Protein AF-A0A7J7JQV3-F1 (afdb_monomer)

Secondary structure (DSSP, 8-state):
-----HHHHHHHHT--HHHHHHHTS----EETTTEE-SSSSHHHHHHHHHHHHHHT-TTSHHHHHHHH-SHHHHHHHHHHHT-GGGHHHHHHHHHHHSS--

InterPro domains:
  IPR010401 Glycogen debranching enzyme [PTHR10569] (1-90)
  IPR032788 Glycogen debranching enzyme, central domain [PF14702] (1-80)

Structure (mmCIF, N/CA/C/O backbone):
data_AF-A0A7J7JQV3-F1
#
_entry.id   AF-A0A7J7JQV3-F1
#
loop_
_atom_site.group_PDB
_atom_site.id
_atom_site.type_symbol
_atom_site.label_atom_id
_atom_site.label_alt_id
_atom_site.label_comp_id
_atom_site.label_asym_id
_atom_site.label_entity_id
_atom_site.label_seq_id
_atom_site.pdbx_PDB_ins_code
_atom_site.Cartn_x
_atom_site.Cartn_y
_atom_site.Cartn_z
_atom_site.occupancy
_atom_site.B_iso_or_equiv
_atom_site.auth_seq_id
_atom_site.auth_comp_id
_atom_site.auth_asym_id
_atom_site.auth_atom_id
_atom_site.pdbx_PDB_model_num
ATOM 1 N N . MET A 1 1 ? -0.347 -7.724 18.563 1.00 55.06 1 MET A N 1
ATOM 2 C CA . MET A 1 1 ? -1.228 -7.665 17.375 1.00 55.06 1 MET A CA 1
ATOM 3 C C . MET A 1 1 ? -2.445 -8.593 17.535 1.00 55.06 1 MET A C 1
ATOM 5 O O . MET A 1 1 ? -2.678 -9.440 16.691 1.00 55.06 1 MET A O 1
ATOM 9 N N . SER A 1 2 ? -3.234 -8.462 18.609 1.00 60.69 2 SER A N 1
ATOM 10 C CA . SER A 1 2 ? -4.364 -9.373 18.908 1.00 60.69 2 SER A CA 1
ATOM 11 C C . SER A 1 2 ? -5.744 -8.695 18.856 1.00 60.69 2 SER A C 1
ATOM 13 O O . SER A 1 2 ? -6.701 -9.215 19.416 1.00 60.69 2 SER A O 1
ATOM 15 N N . LYS A 1 3 ? -5.854 -7.517 18.219 1.00 83.06 3 LYS A N 1
ATOM 16 C CA . LYS A 1 3 ? -7.071 -6.678 18.225 1.00 83.06 3 LYS A CA 1
ATOM 17 C C . LYS A 1 3 ? -7.597 -6.279 16.838 1.00 83.06 3 LYS A C 1
ATOM 19 O O . LYS A 1 3 ? -8.471 -5.428 16.765 1.00 83.06 3 LYS A O 1
ATOM 24 N N . LEU A 1 4 ? -7.065 -6.846 15.754 1.00 92.12 4 LEU A N 1
ATOM 25 C CA . LEU A 1 4 ? -7.567 -6.538 14.412 1.00 92.12 4 LEU A CA 1
ATOM 26 C C . LEU A 1 4 ? -8.873 -7.291 14.161 1.00 92.12 4 LEU A C 1
ATOM 28 O O . LEU A 1 4 ? -8.956 -8.498 14.395 1.00 92.12 4 LEU A O 1
ATOM 32 N N . THR A 1 5 ? -9.879 -6.574 13.680 1.00 94.06 5 THR A N 1
ATOM 33 C CA . THR A 1 5 ? -11.152 -7.145 13.238 1.00 94.06 5 THR A CA 1
ATOM 34 C C . THR A 1 5 ? -11.087 -7.565 11.767 1.00 94.06 5 THR A C 1
ATOM 36 O O . THR A 1 5 ? -10.176 -7.190 11.029 1.00 94.06 5 THR A O 1
ATOM 39 N N . LEU A 1 6 ? -12.085 -8.316 11.293 1.00 93.75 6 LEU A N 1
ATOM 40 C CA . LEU A 1 6 ? -12.214 -8.611 9.859 1.00 93.75 6 LEU A CA 1
ATOM 41 C C . LEU A 1 6 ? -12.408 -7.336 9.021 1.00 93.75 6 LEU A C 1
ATOM 43 O O . LEU A 1 6 ? -11.934 -7.269 7.890 1.00 93.75 6 LEU A O 1
ATOM 47 N N . SER A 1 7 ? -13.055 -6.314 9.592 1.00 93.50 7 SER A N 1
ATOM 48 C CA . SER A 1 7 ? -13.199 -5.007 8.946 1.00 93.50 7 SER A CA 1
ATOM 49 C C . SER A 1 7 ? -11.847 -4.308 8.801 1.00 93.50 7 SER A C 1
ATOM 51 O O . SER A 1 7 ? -11.542 -3.773 7.741 1.00 93.50 7 SER A O 1
ATOM 53 N N . ASP A 1 8 ? -11.001 -4.374 9.831 1.00 94.56 8 ASP A N 1
ATOM 54 C CA . ASP A 1 8 ? -9.639 -3.834 9.778 1.00 94.56 8 ASP A CA 1
ATOM 55 C C . ASP A 1 8 ? -8.801 -4.536 8.701 1.00 94.56 8 ASP A C 1
ATOM 57 O O . ASP A 1 8 ? -8.067 -3.888 7.956 1.00 94.56 8 ASP A O 1
ATOM 61 N N . LEU A 1 9 ? -8.941 -5.859 8.567 1.00 94.31 9 LEU A N 1
ATOM 62 C CA . LEU A 1 9 ? -8.250 -6.624 7.525 1.00 94.31 9 LEU A CA 1
ATOM 63 C C . LEU A 1 9 ? -8.683 -6.222 6.113 1.00 94.31 9 LEU A C 1
ATOM 65 O O . LEU A 1 9 ? -7.843 -6.199 5.213 1.00 94.31 9 LEU A O 1
ATOM 69 N N . ASN A 1 10 ? -9.958 -5.879 5.912 1.00 94.56 10 ASN A N 1
ATOM 70 C CA . ASN A 1 10 ? -10.423 -5.364 4.626 1.00 94.56 10 ASN A CA 1
ATOM 71 C C . ASN A 1 10 ? -9.698 -4.058 4.261 1.00 94.56 10 ASN A C 1
ATOM 73 O O . ASN A 1 10 ? -9.144 -3.958 3.165 1.00 94.56 10 ASN A O 1
ATOM 77 N N . VAL A 1 11 ? -9.598 -3.117 5.205 1.00 94.44 11 VAL A N 1
ATOM 78 C CA . VAL A 1 11 ? -8.877 -1.850 5.002 1.00 94.44 11 VAL A CA 1
ATOM 79 C C . VAL A 1 11 ? -7.394 -2.095 4.715 1.00 94.44 11 VAL A C 1
ATOM 81 O O . VAL A 1 11 ? -6.819 -1.488 3.809 1.00 94.44 11 VAL A O 1
ATOM 84 N N . ILE A 1 12 ? -6.757 -3.000 5.458 1.00 95.12 12 ILE A N 1
ATOM 85 C CA . ILE A 1 12 ? -5.331 -3.310 5.287 1.00 95.12 12 ILE A CA 1
ATOM 86 C C . ILE A 1 12 ? -5.054 -3.907 3.899 1.00 95.12 12 ILE A C 1
ATOM 88 O O . ILE A 1 12 ? -4.053 -3.560 3.266 1.00 95.12 12 ILE A O 1
ATOM 92 N N . LEU A 1 13 ? -5.920 -4.802 3.420 1.00 95.56 13 LEU A N 1
ATOM 93 C CA . LEU A 1 13 ? -5.640 -5.613 2.236 1.00 95.56 13 LEU A CA 1
ATOM 94 C C . LEU A 1 13 ? -6.281 -5.081 0.949 1.00 95.56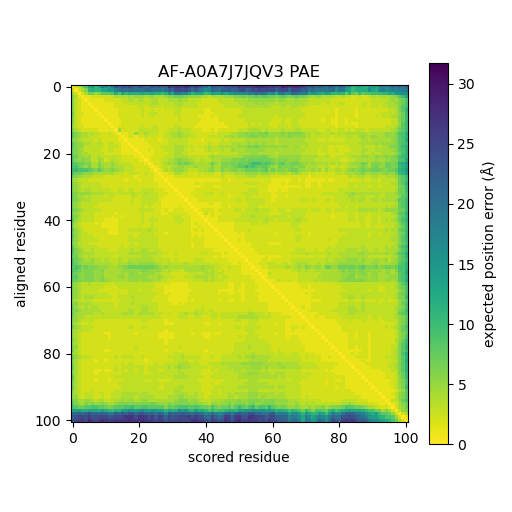 13 LEU A C 1
ATOM 96 O O . LEU A 1 13 ? -5.584 -5.038 -0.062 1.00 95.56 13 LEU A O 1
ATOM 100 N N . TYR A 1 14 ? -7.554 -4.678 0.958 1.00 94.12 14 TYR A N 1
ATOM 101 C CA . TYR A 1 14 ? -8.378 -4.644 -0.261 1.00 94.12 14 TYR A CA 1
ATOM 102 C C . TYR A 1 14 ? -9.077 -3.329 -0.588 1.00 94.12 14 TYR A C 1
ATOM 104 O O . TYR A 1 14 ? -9.477 -3.187 -1.728 1.00 94.12 14 TYR A O 1
ATOM 112 N N . HIS A 1 15 ? -9.286 -2.412 0.349 1.00 92.75 15 HIS A N 1
ATOM 113 C CA . HIS A 1 15 ? -10.179 -1.255 0.159 1.00 92.75 15 HIS A CA 1
ATOM 114 C C . HIS A 1 15 ? -10.117 -0.597 -1.241 1.00 92.75 15 HIS A C 1
ATOM 116 O O . HIS A 1 15 ? -9.026 -0.407 -1.799 1.00 92.75 15 HIS A O 1
ATOM 122 N N . CYS A 1 16 ? -11.271 -0.281 -1.840 1.00 91.94 16 CYS A N 1
ATOM 123 C CA . CYS A 1 16 ? -11.289 0.258 -3.203 1.00 91.94 16 CYS A CA 1
ATOM 124 C C . CYS A 1 16 ? -11.024 1.774 -3.232 1.00 91.94 16 CYS A C 1
ATOM 126 O O . CYS A 1 16 ? -11.141 2.463 -2.219 1.00 91.94 16 CYS A O 1
ATOM 128 N N . ASP A 1 17 ? -10.672 2.305 -4.410 1.00 93.62 17 ASP A N 1
ATOM 129 C CA . ASP A 1 17 ? -10.347 3.728 -4.609 1.00 93.62 17 ASP A CA 1
ATOM 130 C C . ASP A 1 17 ? -11.431 4.673 -4.069 1.00 93.62 17 ASP A C 1
ATOM 132 O O . ASP A 1 17 ? -11.128 5.623 -3.352 1.00 93.62 17 ASP A O 1
ATOM 136 N N . ALA A 1 18 ? -12.696 4.394 -4.394 1.00 93.06 18 ALA A N 1
ATOM 137 C CA . ALA A 1 18 ? -13.816 5.256 -4.038 1.00 93.06 18 ALA A CA 1
ATOM 138 C C . ALA A 1 18 ? -14.052 5.309 -2.522 1.00 93.06 18 ALA A C 1
ATOM 140 O O . ALA A 1 18 ? -14.279 6.387 -1.978 1.00 93.06 18 ALA A O 1
ATOM 141 N N . GLU A 1 19 ? -13.970 4.164 -1.840 1.00 89.12 19 GLU A N 1
ATOM 142 C CA . GLU A 1 19 ? -14.125 4.087 -0.384 1.00 89.12 19 GLU A CA 1
ATOM 143 C C . GLU A 1 19 ? -12.973 4.800 0.332 1.00 89.12 19 GLU A C 1
ATOM 145 O O . GLU A 1 19 ? -13.194 5.588 1.254 1.00 89.12 19 GLU A O 1
ATOM 150 N N . GLU A 1 20 ? -11.742 4.577 -0.135 1.00 91.88 20 GLU A N 1
ATOM 151 C CA . GLU A 1 20 ? -10.550 5.174 0.461 1.00 91.88 20 GLU A CA 1
ATOM 152 C C . GLU A 1 20 ? -10.568 6.705 0.342 1.00 91.88 20 GLU A C 1
ATOM 154 O O . GLU A 1 20 ? -10.316 7.399 1.331 1.00 91.88 20 GLU A O 1
ATOM 159 N N . ARG A 1 21 ? -10.979 7.245 -0.817 1.00 93.38 21 ARG A N 1
ATOM 160 C CA . ARG A 1 21 ? -11.082 8.699 -1.032 1.00 93.38 21 ARG A CA 1
ATOM 161 C C . ARG A 1 21 ? -12.038 9.376 -0.064 1.00 93.38 21 ARG A C 1
ATOM 163 O O . ARG A 1 21 ? -11.784 10.511 0.329 1.00 93.38 21 ARG A O 1
ATOM 170 N N . VAL A 1 22 ? -13.129 8.708 0.304 1.00 92.00 22 VAL A N 1
ATOM 171 C CA . VAL A 1 22 ? -14.120 9.265 1.234 1.00 92.00 22 VAL A CA 1
ATOM 172 C C . VAL A 1 22 ? -13.558 9.356 2.653 1.00 92.00 22 VAL A C 1
ATOM 174 O O . VAL A 1 22 ? -13.859 10.313 3.361 1.00 92.00 22 VAL A O 1
ATOM 177 N N . ILE A 1 23 ? -12.745 8.384 3.073 1.00 88.50 23 ILE A N 1
ATOM 178 C CA . ILE A 1 23 ? -12.288 8.273 4.466 1.00 88.50 23 ILE A CA 1
ATOM 179 C C . ILE A 1 23 ? -10.966 9.001 4.695 1.00 88.50 23 ILE A C 1
ATOM 181 O O . ILE A 1 23 ? -10.843 9.773 5.644 1.00 88.50 23 ILE A O 1
ATOM 185 N N . SER A 1 24 ? -9.968 8.743 3.853 1.00 86.31 24 SER A N 1
ATOM 186 C CA . SER A 1 24 ? -8.609 9.250 4.050 1.00 86.31 24 SER A CA 1
ATOM 187 C C . SER A 1 24 ? -8.254 10.391 3.094 1.00 86.31 24 SER A C 1
ATOM 189 O O . SER A 1 24 ? -7.228 11.043 3.273 1.00 86.31 24 SER A O 1
ATOM 191 N N . GLY A 1 25 ? -9.087 10.654 2.079 1.00 89.12 25 GLY A N 1
ATOM 192 C CA . GLY A 1 25 ? -8.787 11.601 0.999 1.00 89.12 25 GLY A CA 1
ATOM 193 C C . GLY A 1 25 ? -7.787 11.056 -0.026 1.00 89.12 25 GLY A C 1
ATOM 194 O O . GLY A 1 25 ? -7.599 11.656 -1.087 1.00 89.12 25 GLY A O 1
ATOM 195 N N . PHE A 1 26 ? -7.177 9.902 0.250 1.00 85.44 26 PHE A N 1
ATOM 196 C CA . PHE A 1 26 ? -6.262 9.226 -0.656 1.00 85.44 26 PHE A CA 1
ATOM 197 C C . PHE A 1 26 ? -7.035 8.299 -1.599 1.00 85.44 26 PHE A C 1
ATOM 199 O O . PHE A 1 26 ? -7.992 7.642 -1.211 1.00 85.44 26 PHE A O 1
ATOM 206 N N . GLY A 1 27 ? -6.622 8.245 -2.864 1.00 92.62 27 GLY A N 1
ATOM 207 C CA . GLY A 1 27 ? -7.078 7.220 -3.806 1.00 92.62 27 GLY A CA 1
ATOM 208 C C . GLY A 1 27 ? -6.127 6.031 -3.841 1.00 92.62 27 GLY A C 1
ATOM 209 O O . GLY A 1 27 ? -5.253 5.885 -2.988 1.00 92.62 27 GLY A O 1
ATOM 210 N N . SER A 1 28 ? -6.250 5.203 -4.867 1.00 95.12 28 SER A N 1
ATOM 211 C CA . SER A 1 28 ? -5.296 4.143 -5.184 1.00 95.12 28 SER A CA 1
ATOM 212 C C . SER A 1 28 ? -3.950 4.742 -5.571 1.00 95.12 28 SER A C 1
ATOM 214 O O . SER A 1 28 ? -3.883 5.735 -6.299 1.00 95.12 28 SER A O 1
ATOM 216 N N . TYR A 1 29 ? -2.868 4.120 -5.109 1.00 96.81 29 TYR A N 1
ATOM 217 C CA . TYR A 1 29 ? -1.524 4.539 -5.485 1.00 96.81 29 TYR A CA 1
ATOM 218 C C . TYR A 1 29 ? -1.311 4.385 -6.992 1.00 96.81 29 TYR A C 1
ATOM 220 O O . TYR A 1 29 ? -1.541 3.306 -7.544 1.00 96.81 29 TYR A O 1
ATOM 228 N N . ASN A 1 30 ? -0.855 5.452 -7.647 1.00 97.00 30 ASN A N 1
ATOM 229 C CA . ASN A 1 30 ? -0.504 5.436 -9.060 1.00 97.00 30 ASN A CA 1
ATOM 230 C C . ASN A 1 30 ? 0.998 5.201 -9.212 1.00 97.00 30 ASN A C 1
ATOM 232 O O . ASN A 1 30 ? 1.801 6.054 -8.839 1.00 97.00 30 ASN A O 1
ATOM 236 N N . VAL A 1 31 ? 1.365 4.036 -9.741 1.00 97.62 31 VAL A N 1
ATOM 237 C CA . VAL A 1 31 ? 2.758 3.699 -10.023 1.00 97.62 31 VAL A CA 1
ATOM 238 C C . VAL A 1 31 ? 3.159 4.396 -11.330 1.00 97.62 31 VAL A C 1
ATOM 240 O O . VAL A 1 31 ? 2.521 4.129 -12.356 1.00 97.62 31 VAL A O 1
ATOM 243 N N . PRO A 1 32 ? 4.198 5.253 -11.334 1.00 97.06 32 PRO A N 1
ATOM 244 C CA . PRO A 1 32 ? 4.701 5.878 -12.556 1.00 97.06 32 PRO A CA 1
ATOM 245 C C . PRO A 1 32 ? 4.967 4.834 -13.645 1.00 97.06 32 PRO A C 1
ATOM 247 O O . PRO A 1 32 ? 5.4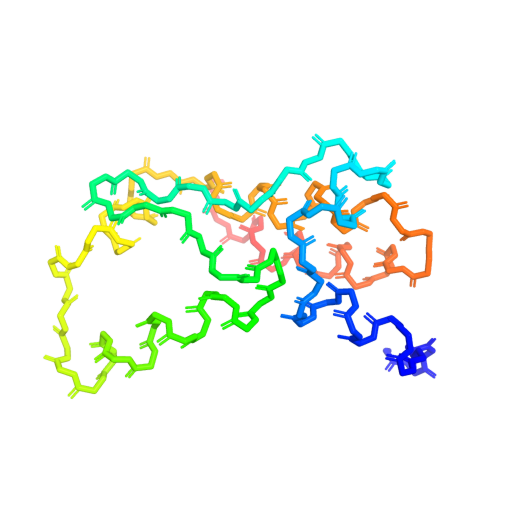42 3.740 -13.346 1.00 97.06 32 PRO A O 1
ATOM 250 N N . ASP A 1 33 ? 4.597 5.148 -14.887 1.00 96.75 33 ASP A N 1
ATOM 251 C CA . ASP A 1 33 ? 4.761 4.279 -16.065 1.00 96.75 33 ASP A CA 1
ATOM 252 C C . ASP A 1 33 ? 4.069 2.900 -15.988 1.00 96.75 33 ASP A C 1
ATOM 254 O O . ASP A 1 33 ? 4.345 2.010 -16.793 1.00 96.75 33 ASP A O 1
ATOM 258 N N . TYR A 1 34 ? 3.137 2.710 -15.046 1.00 96.56 34 TYR A N 1
ATOM 259 C CA . TYR A 1 34 ? 2.334 1.488 -14.923 1.00 96.56 34 TYR A CA 1
ATOM 260 C C . TYR A 1 34 ? 0.842 1.775 -14.719 1.00 96.56 34 TYR A C 1
ATOM 262 O O . TYR A 1 34 ? 0.007 1.159 -15.381 1.00 96.56 34 TYR A O 1
ATOM 270 N N . GLY A 1 35 ? 0.497 2.722 -13.844 1.00 96.56 35 GLY A N 1
ATOM 271 C CA . GLY A 1 35 ? -0.883 3.101 -13.547 1.00 96.56 35 GLY A CA 1
ATOM 272 C C . GLY A 1 35 ? -1.326 2.799 -12.108 1.00 96.56 35 GLY A C 1
ATOM 273 O O . GLY A 1 35 ? -0.520 2.379 -11.267 1.00 96.56 35 GLY A O 1
ATOM 274 N N . PRO A 1 36 ? -2.618 3.026 -11.799 1.00 96.38 36 PRO A N 1
ATOM 275 C CA . PRO A 1 36 ? -3.169 2.815 -10.467 1.00 96.38 36 PRO A CA 1
ATOM 276 C C . PRO A 1 36 ? -3.209 1.334 -10.083 1.00 96.38 36 PRO A C 1
ATOM 278 O O . PRO A 1 36 ? -3.507 0.459 -10.900 1.00 96.38 36 PRO A O 1
ATOM 281 N N . LEU A 1 37 ? -2.954 1.054 -8.806 1.00 96.19 37 LEU A N 1
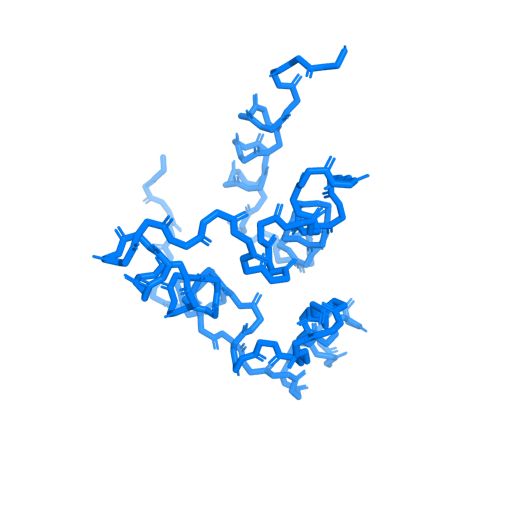ATOM 282 C CA . LEU A 1 37 ? -3.217 -0.262 -8.230 1.00 96.19 37 LEU A CA 1
ATOM 283 C C . LEU A 1 37 ? -4.729 -0.524 -8.157 1.00 96.19 37 LEU A C 1
ATOM 285 O O . LEU A 1 37 ? -5.517 0.389 -7.943 1.00 96.19 37 LEU A O 1
ATOM 289 N N . VAL A 1 38 ? -5.129 -1.791 -8.305 1.00 93.94 38 VAL A N 1
ATOM 290 C CA . VAL A 1 38 ? -6.549 -2.204 -8.254 1.00 93.94 38 VAL A CA 1
ATOM 291 C C . VAL A 1 38 ? -7.156 -1.985 -6.865 1.00 93.94 38 VAL A C 1
ATOM 293 O O . VAL A 1 38 ? -8.327 -1.639 -6.742 1.00 93.94 38 VAL A O 1
ATOM 296 N N . TYR A 1 39 ? -6.347 -2.187 -5.827 1.00 95.81 39 TYR A N 1
ATOM 297 C CA . TYR A 1 39 ? -6.718 -1.991 -4.432 1.00 95.81 39 TYR A CA 1
ATOM 298 C C . TYR A 1 39 ? -5.749 -1.010 -3.780 1.00 95.81 39 TYR A C 1
ATOM 300 O O . TYR A 1 39 ? -4.555 -1.022 -4.094 1.00 95.81 39 TYR A O 1
ATOM 308 N N . THR A 1 40 ? -6.251 -0.198 -2.849 1.00 94.94 40 THR A N 1
ATOM 309 C CA . THR A 1 40 ? -5.434 0.770 -2.094 1.00 94.94 40 THR A CA 1
ATOM 310 C C . THR A 1 40 ? -4.609 0.089 -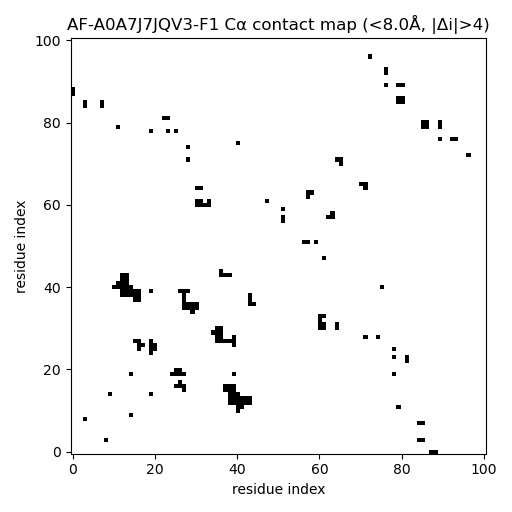0.996 1.00 94.94 40 THR A C 1
ATOM 312 O O . THR A 1 40 ? -3.601 0.624 -0.535 1.00 94.94 40 THR A O 1
ATOM 315 N N . GLY A 1 41 ? -5.026 -1.112 -0.582 1.00 94.56 41 GLY A N 1
ATOM 316 C CA . GLY A 1 41 ? -4.334 -1.944 0.396 1.00 94.56 41 GLY A CA 1
ATOM 317 C C . GLY A 1 41 ? -3.199 -2.797 -0.176 1.00 94.56 41 GLY A C 1
ATOM 318 O O . GLY A 1 41 ? -2.886 -2.786 -1.370 1.00 94.56 41 GLY A O 1
ATOM 319 N N . LEU A 1 42 ? -2.589 -3.593 0.705 1.00 95.12 42 LEU A N 1
ATOM 320 C CA . LEU A 1 42 ? -1.412 -4.409 0.385 1.00 95.12 42 LEU A CA 1
ATOM 321 C C . LEU A 1 42 ? -1.658 -5.420 -0.741 1.00 95.12 42 LEU A C 1
ATOM 323 O O . LEU A 1 42 ? -0.720 -5.769 -1.458 1.00 95.12 42 LEU A O 1
ATOM 327 N N . GLN A 1 43 ? -2.900 -5.869 -0.944 1.00 96.44 43 GLN A N 1
ATOM 328 C CA . GLN A 1 43 ? -3.212 -6.793 -2.030 1.00 96.44 43 GLN A CA 1
ATOM 329 C C . GLN A 1 43 ? -2.938 -6.176 -3.404 1.00 96.44 43 GLN A C 1
ATOM 331 O O . GLN A 1 43 ? -2.504 -6.891 -4.312 1.00 96.44 43 GLN A O 1
ATOM 336 N N . GLY A 1 44 ? -3.154 -4.866 -3.568 1.00 95.12 44 GLY A N 1
ATOM 337 C CA . GLY A 1 44 ? -2.837 -4.160 -4.810 1.00 95.12 44 GLY A CA 1
ATOM 338 C C . GLY A 1 44 ? -1.352 -4.285 -5.148 1.00 95.12 44 GLY A C 1
ATOM 339 O O . GLY A 1 44 ? -0.992 -4.650 -6.267 1.00 95.12 44 GLY A O 1
ATOM 340 N N . ILE A 1 45 ? -0.495 -4.102 -4.140 1.00 95.56 45 ILE A N 1
ATOM 341 C CA . ILE A 1 45 ? 0.961 -4.240 -4.256 1.00 95.56 45 ILE A CA 1
ATOM 342 C C . ILE A 1 45 ? 1.342 -5.704 -4.520 1.00 95.56 45 ILE A C 1
ATOM 344 O O . ILE A 1 45 ? 2.081 -5.999 -5.463 1.00 95.56 45 ILE A O 1
ATOM 348 N N . PHE A 1 46 ? 0.813 -6.644 -3.729 1.00 95.69 46 PHE A N 1
ATOM 349 C CA . PHE A 1 46 ? 1.141 -8.068 -3.846 1.00 95.69 46 PHE A CA 1
ATOM 350 C C . PHE A 1 46 ? 0.735 -8.674 -5.185 1.00 95.69 46 PHE A C 1
ATOM 352 O O . PHE A 1 46 ? 1.464 -9.512 -5.716 1.00 95.69 46 PHE A O 1
ATOM 359 N N . SER A 1 47 ? -0.379 -8.231 -5.765 1.00 94.88 47 SER A N 1
ATOM 360 C CA . SER A 1 47 ? -0.833 -8.709 -7.075 1.00 94.88 47 SER A CA 1
ATOM 361 C C . SER A 1 47 ? 0.182 -8.381 -8.176 1.00 94.88 47 SER A C 1
ATOM 363 O O . SER A 1 47 ? 0.465 -9.216 -9.039 1.00 94.88 47 SER A O 1
ATOM 365 N N . VAL A 1 48 ? 0.796 -7.195 -8.117 1.00 96.06 48 VAL A N 1
ATOM 366 C CA . VAL A 1 48 ? 1.859 -6.796 -9.049 1.00 96.06 48 VAL A CA 1
ATOM 367 C C . VAL A 1 48 ? 3.166 -7.525 -8.721 1.00 96.06 48 VAL A C 1
ATOM 369 O O . VAL A 1 48 ? 3.755 -8.155 -9.603 1.00 96.06 48 VAL A O 1
ATOM 372 N N . MET A 1 49 ? 3.572 -7.534 -7.447 1.00 95.44 49 MET A N 1
ATOM 373 C CA . MET A 1 49 ? 4.811 -8.177 -6.988 1.00 95.44 49 MET A CA 1
ATOM 374 C C . MET A 1 49 ? 4.847 -9.689 -7.226 1.00 95.44 49 MET A C 1
ATOM 376 O O . MET A 1 49 ? 5.919 -10.239 -7.461 1.00 95.44 49 MET A O 1
ATOM 380 N N . SER A 1 50 ? 3.704 -10.377 -7.196 1.00 95.81 50 SER A N 1
ATOM 381 C CA . SER A 1 50 ? 3.633 -11.820 -7.454 1.00 95.81 50 SER A CA 1
ATOM 382 C C . SER A 1 50 ? 4.146 -12.175 -8.855 1.00 95.81 50 SER A C 1
ATOM 384 O O . SER A 1 50 ? 4.919 -13.124 -9.015 1.00 95.81 50 SER A O 1
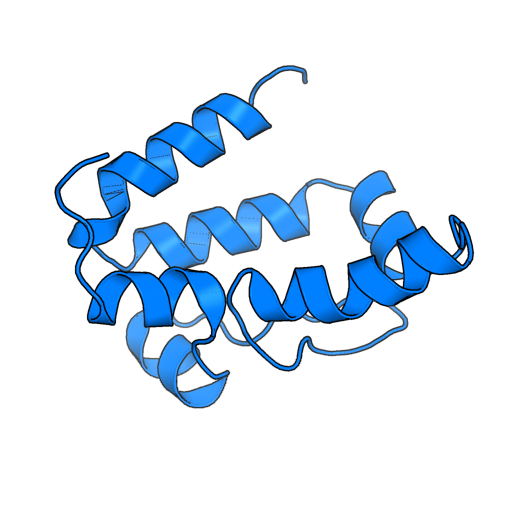ATOM 386 N N . ARG A 1 51 ? 3.786 -11.367 -9.864 1.00 94.38 51 ARG A N 1
ATOM 387 C CA . ARG A 1 51 ? 4.267 -11.537 -11.243 1.00 94.38 51 ARG A CA 1
ATOM 388 C C . ARG A 1 51 ? 5.750 -11.201 -11.349 1.00 94.38 51 ARG A C 1
ATOM 390 O O . ARG A 1 51 ? 6.509 -12.041 -11.816 1.00 94.38 51 ARG A O 1
ATOM 397 N N . ILE A 1 52 ? 6.153 -10.044 -10.815 1.00 96.69 52 ILE A N 1
ATOM 398 C CA . ILE A 1 52 ? 7.554 -9.588 -10.795 1.00 96.69 52 ILE A CA 1
ATOM 399 C C . ILE A 1 52 ? 8.474 -10.645 -10.184 1.00 96.69 52 ILE A C 1
ATOM 401 O O . ILE A 1 52 ? 9.500 -10.983 -10.763 1.00 96.69 52 ILE A O 1
ATOM 405 N N . ARG A 1 53 ? 8.105 -11.192 -9.019 1.00 95.62 53 ARG A N 1
ATOM 406 C CA . ARG A 1 53 ? 8.900 -12.207 -8.316 1.00 95.62 53 ARG A CA 1
ATOM 407 C C . ARG A 1 53 ? 9.029 -13.490 -9.130 1.00 95.62 53 ARG A C 1
ATOM 409 O O . ARG A 1 53 ? 10.091 -14.097 -9.127 1.00 95.62 53 ARG A O 1
ATOM 416 N N . SER A 1 54 ? 7.958 -13.900 -9.805 1.00 95.69 54 SER A N 1
ATOM 417 C CA . SER A 1 54 ? 7.945 -15.138 -10.592 1.00 95.69 54 SER A CA 1
ATOM 418 C C . SER A 1 54 ? 8.833 -15.045 -11.837 1.00 95.69 54 SER A C 1
ATOM 420 O O . SER A 1 54 ? 9.414 -16.048 -12.237 1.00 95.69 54 SER A O 1
ATOM 422 N N . SER A 1 55 ? 8.965 -13.853 -12.428 1.00 95.38 55 SER A N 1
ATOM 423 C CA . SER A 1 55 ? 9.820 -13.597 -13.596 1.00 95.38 55 SER A CA 1
ATOM 424 C C . SER A 1 55 ? 11.175 -12.958 -13.263 1.00 95.38 55 SER A C 1
ATOM 426 O O . SER A 1 55 ? 11.977 -12.751 -14.169 1.00 95.38 55 SER A O 1
ATOM 428 N N . ASN A 1 56 ? 11.433 -12.633 -11.992 1.00 94.88 56 ASN A N 1
ATOM 429 C CA . ASN A 1 56 ? 12.567 -11.816 -11.546 1.00 94.88 56 ASN A CA 1
ATOM 430 C C . ASN A 1 56 ? 12.707 -10.489 -12.331 1.00 94.88 56 ASN A C 1
ATOM 432 O O . ASN A 1 56 ? 13.812 -10.052 -12.658 1.00 94.88 56 ASN A O 1
ATOM 436 N N . ASP A 1 57 ? 11.579 -9.850 -12.657 1.00 95.75 57 ASP A N 1
ATOM 437 C CA . ASP A 1 57 ? 11.547 -8.624 -13.463 1.00 95.75 57 ASP A CA 1
ATOM 438 C C . ASP A 1 57 ? 11.884 -7.379 -12.629 1.00 95.75 57 ASP A C 1
ATOM 440 O O . ASP A 1 57 ? 11.036 -6.565 -12.258 1.00 95.75 57 ASP A O 1
ATOM 444 N N . LEU A 1 58 ? 13.171 -7.218 -12.335 1.00 95.38 58 LEU A N 1
ATOM 445 C CA . LEU A 1 58 ? 13.700 -6.057 -11.622 1.00 95.38 58 LEU A CA 1
ATOM 446 C C . LEU A 1 58 ? 13.561 -4.737 -12.406 1.00 95.38 58 LEU A C 1
ATOM 448 O O . LEU A 1 58 ? 13.803 -3.674 -11.818 1.00 95.38 58 LEU A O 1
ATOM 452 N N . GLY A 1 59 ? 13.208 -4.803 -13.696 1.00 96.56 59 GLY A N 1
ATOM 453 C CA . GLY A 1 59 ? 12.977 -3.661 -14.579 1.00 96.56 59 GLY A CA 1
A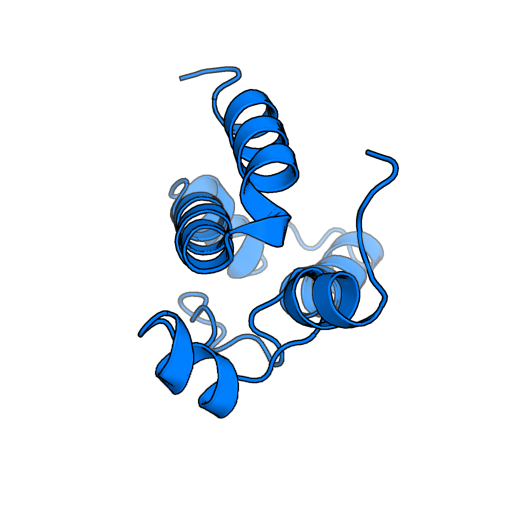TOM 454 C C . GLY A 1 59 ? 11.553 -3.109 -14.514 1.00 96.56 59 GLY A C 1
ATOM 455 O O . GLY A 1 59 ? 11.313 -2.025 -15.042 1.00 96.56 59 GLY A O 1
ATOM 456 N N . HIS A 1 60 ? 10.626 -3.793 -13.839 1.00 97.50 60 HIS A N 1
ATOM 457 C CA . HIS A 1 60 ? 9.233 -3.364 -13.738 1.00 97.50 60 HIS A CA 1
ATOM 458 C C . HIS A 1 60 ? 9.103 -1.947 -13.134 1.00 97.50 60 HIS A C 1
ATOM 460 O O . HIS A 1 60 ? 9.797 -1.648 -12.152 1.00 97.50 60 HIS A O 1
ATOM 466 N N . PRO A 1 61 ? 8.179 -1.089 -13.618 1.00 97.81 61 PRO A N 1
ATOM 467 C CA . PRO A 1 61 ? 8.035 0.283 -13.118 1.00 97.81 61 PRO A CA 1
ATOM 468 C C . PRO A 1 61 ? 7.825 0.380 -11.601 1.00 97.81 61 PRO A C 1
ATOM 470 O O . PRO A 1 61 ? 8.405 1.233 -10.942 1.00 97.81 61 PRO A O 1
ATOM 473 N N . LEU A 1 62 ? 7.091 -0.568 -11.004 1.00 96.94 62 LEU A N 1
ATOM 474 C CA . LEU A 1 62 ? 6.973 -0.686 -9.541 1.00 96.94 62 LEU A CA 1
ATOM 475 C C . LEU A 1 62 ? 8.337 -0.806 -8.832 1.00 96.94 62 LEU A C 1
ATOM 477 O O . LEU A 1 62 ? 8.561 -0.141 -7.824 1.00 96.94 62 LEU A O 1
ATOM 481 N N . CYS A 1 63 ? 9.257 -1.624 -9.348 1.00 96.50 63 CYS A N 1
ATOM 482 C CA . CYS A 1 63 ? 10.600 -1.750 -8.780 1.00 96.50 63 CYS A CA 1
ATOM 483 C C . CYS A 1 63 ? 11.426 -0.480 -8.992 1.00 96.50 63 CYS A C 1
ATOM 485 O O . CYS A 1 63 ? 12.200 -0.109 -8.113 1.00 96.50 63 CYS A O 1
ATOM 487 N N . GLN A 1 64 ? 11.271 0.194 -10.134 1.00 97.00 64 GLN A N 1
ATOM 488 C CA . GLN A 1 64 ? 11.917 1.486 -10.375 1.00 97.00 64 GLN A CA 1
ATOM 489 C C . GLN A 1 64 ? 11.422 2.544 -9.381 1.00 97.00 64 GLN A C 1
ATOM 491 O O . GLN A 1 64 ? 12.237 3.206 -8.747 1.00 97.00 64 GLN A O 1
ATOM 496 N N . ASN A 1 65 ? 10.109 2.622 -9.161 1.00 96.81 65 ASN A N 1
ATOM 497 C CA . ASN A 1 65 ? 9.488 3.516 -8.189 1.00 96.81 65 ASN A CA 1
ATOM 498 C C . ASN A 1 65 ? 10.006 3.275 -6.762 1.00 96.81 65 ASN A C 1
ATOM 500 O O . ASN A 1 65 ? 10.375 4.224 -6.081 1.00 96.81 65 ASN A O 1
ATOM 504 N N . ILE A 1 66 ? 10.104 2.008 -6.337 1.00 94.69 66 ILE A N 1
ATOM 505 C CA . ILE A 1 66 ? 10.652 1.640 -5.018 1.00 94.69 66 ILE A CA 1
ATOM 506 C C . ILE A 1 66 ? 12.128 2.049 -4.880 1.00 94.69 66 ILE A C 1
ATOM 508 O O . ILE A 1 66 ? 12.551 2.437 -3.797 1.00 94.69 66 ILE A O 1
ATOM 512 N N . ARG A 1 67 ? 12.927 1.977 -5.954 1.00 95.31 67 ARG A N 1
ATOM 513 C CA . ARG A 1 67 ? 14.323 2.456 -5.927 1.00 95.31 67 ARG A CA 1
ATOM 514 C C . ARG A 1 67 ? 14.426 3.978 -5.909 1.00 95.31 67 ARG A C 1
ATOM 516 O O . ARG A 1 67 ? 15.394 4.506 -5.378 1.00 95.31 67 ARG A O 1
ATOM 523 N N . ALA A 1 68 ? 13.477 4.660 -6.541 1.00 96.12 68 ALA A N 1
ATOM 524 C CA . ALA A 1 68 ? 13.494 6.107 -6.691 1.00 96.12 68 ALA A CA 1
ATOM 525 C C . ALA A 1 68 ? 13.092 6.842 -5.403 1.00 96.12 68 ALA A C 1
ATOM 527 O O . ALA A 1 68 ? 13.539 7.968 -5.192 1.00 96.12 68 ALA A O 1
ATOM 528 N N . GLY A 1 69 ? 12.293 6.220 -4.532 1.00 94.19 69 GLY A N 1
ATOM 529 C CA . GLY A 1 69 ? 11.940 6.817 -3.252 1.00 94.19 69 GLY A CA 1
ATOM 530 C C . GLY A 1 69 ? 10.951 6.001 -2.427 1.00 94.19 69 GLY A C 1
ATOM 531 O O . GLY A 1 69 ? 10.456 4.949 -2.833 1.00 94.19 69 GLY A O 1
ATOM 532 N N . ASN A 1 70 ? 10.621 6.541 -1.254 1.00 92.81 70 ASN A N 1
ATOM 533 C CA . ASN A 1 70 ? 9.794 5.871 -0.249 1.00 92.81 70 ASN A CA 1
ATOM 534 C C . ASN A 1 70 ? 8.290 6.144 -0.402 1.00 92.81 70 ASN A C 1
ATOM 536 O O . ASN A 1 70 ? 7.502 5.718 0.439 1.00 92.81 70 ASN A O 1
ATOM 540 N N . TRP A 1 71 ? 7.860 6.795 -1.487 1.00 94.31 71 TRP A N 1
ATOM 541 C CA . TRP A 1 71 ? 6.485 7.277 -1.657 1.00 94.31 71 TRP A CA 1
ATOM 542 C C . TRP A 1 71 ? 5.419 6.187 -1.532 1.00 94.31 71 TRP A C 1
ATOM 544 O O . TRP A 1 71 ? 4.333 6.452 -1.030 1.00 94.31 71 TRP A O 1
ATOM 554 N N . LEU A 1 72 ? 5.702 4.957 -1.976 1.00 94.50 72 LEU A N 1
ATOM 555 C CA . LEU A 1 72 ? 4.766 3.836 -1.821 1.00 94.50 72 LEU A CA 1
ATOM 556 C C . LEU A 1 72 ? 4.568 3.464 -0.340 1.00 94.50 72 LEU A C 1
ATOM 558 O O . LEU A 1 72 ? 3.453 3.144 0.082 1.00 94.50 72 LEU A O 1
ATOM 562 N N . PHE A 1 73 ? 5.639 3.523 0.452 1.00 93.06 73 PHE A N 1
ATOM 563 C CA . PHE A 1 73 ? 5.595 3.270 1.890 1.00 93.06 73 PHE A CA 1
ATOM 564 C C . PHE A 1 73 ? 4.925 4.428 2.628 1.00 93.06 73 PHE A C 1
ATOM 566 O O . PHE A 1 73 ? 4.015 4.184 3.416 1.00 93.06 73 PHE A O 1
ATOM 573 N N . GLU A 1 74 ? 5.296 5.670 2.308 1.00 93.12 74 GLU A N 1
ATOM 574 C CA . GLU A 1 74 ? 4.675 6.885 2.852 1.00 93.12 74 GLU A CA 1
ATOM 575 C C . GLU A 1 74 ? 3.176 6.931 2.553 1.00 93.12 74 GLU A C 1
ATOM 577 O O . GLU A 1 74 ? 2.375 7.217 3.439 1.00 93.12 74 GLU A O 1
ATOM 582 N N . TYR A 1 75 ? 2.771 6.583 1.331 1.00 94.62 75 TYR A N 1
ATOM 583 C CA . TYR A 1 75 ? 1.367 6.429 0.963 1.00 94.62 75 TYR A CA 1
ATOM 584 C C . TYR A 1 75 ? 0.673 5.392 1.849 1.00 94.62 75 TYR A C 1
ATOM 586 O O . TYR A 1 75 ? -0.391 5.663 2.407 1.00 94.62 75 TYR A O 1
ATOM 594 N N . THR A 1 76 ? 1.287 4.214 2.001 1.00 94.31 76 THR A N 1
ATOM 595 C CA . THR A 1 76 ? 0.706 3.101 2.759 1.00 94.31 76 THR A CA 1
ATOM 596 C C . THR A 1 76 ? 0.499 3.479 4.225 1.00 94.31 76 THR A C 1
ATOM 598 O O . THR A 1 76 ? -0.576 3.241 4.774 1.00 94.31 76 THR A O 1
ATOM 601 N N . THR A 1 77 ? 1.485 4.101 4.868 1.00 93.81 77 THR A 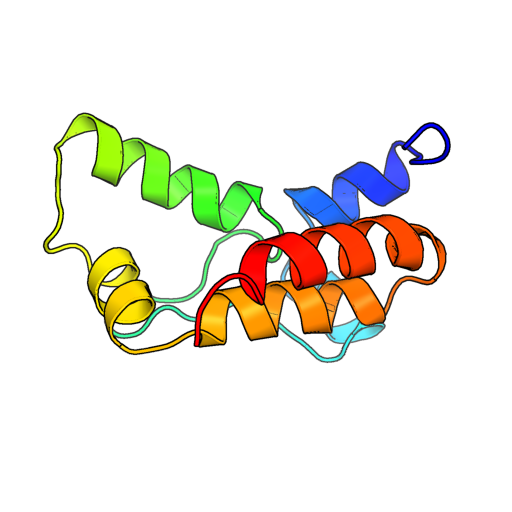N 1
ATOM 602 C CA . THR A 1 77 ? 1.381 4.504 6.278 1.00 93.81 77 THR A CA 1
ATOM 603 C C . THR A 1 77 ? 0.452 5.704 6.466 1.00 93.81 77 THR A C 1
ATOM 605 O O . THR A 1 77 ? -0.304 5.753 7.442 1.00 93.81 77 THR A O 1
ATOM 608 N N . SER A 1 78 ? 0.429 6.632 5.506 1.00 93.62 78 SER A N 1
ATOM 609 C CA . SER A 1 78 ? -0.461 7.800 5.527 1.00 93.62 78 SER A CA 1
ATOM 610 C C . SER A 1 78 ? -1.931 7.403 5.421 1.00 93.62 78 SER A C 1
ATOM 612 O O . SER A 1 78 ? -2.745 7.885 6.209 1.00 93.62 78 SER A O 1
ATOM 614 N N . ARG A 1 79 ? -2.286 6.466 4.528 1.00 94.19 79 ARG A N 1
ATOM 615 C CA . ARG A 1 79 ? -3.674 5.979 4.438 1.00 94.19 79 ARG A CA 1
ATOM 616 C C . ARG A 1 79 ? -4.110 5.229 5.698 1.00 94.19 79 ARG A C 1
ATOM 618 O O . ARG A 1 79 ? -5.209 5.445 6.199 1.00 94.19 79 ARG A O 1
ATOM 625 N N . LEU A 1 80 ? -3.234 4.399 6.275 1.00 94.19 80 LEU A N 1
ATOM 626 C CA . LEU A 1 80 ? -3.546 3.644 7.494 1.00 94.19 80 LEU A CA 1
ATOM 627 C C . LEU A 1 80 ? -3.693 4.554 8.724 1.00 94.19 80 LEU A C 1
ATOM 629 O O . LEU A 1 80 ? -4.394 4.187 9.667 1.00 94.19 80 LEU A O 1
ATOM 633 N N . ALA A 1 81 ? -3.086 5.745 8.716 1.00 94.06 81 ALA A N 1
ATOM 634 C CA . ALA A 1 81 ? -3.223 6.725 9.793 1.00 94.06 81 ALA A CA 1
ATOM 635 C C . ALA A 1 81 ? -4.654 7.272 9.942 1.00 94.06 81 ALA A C 1
ATOM 637 O O . ALA A 1 81 ? -5.015 7.708 11.036 1.00 94.06 81 ALA A O 1
ATOM 638 N N . ALA A 1 82 ? -5.480 7.202 8.891 1.00 93.94 82 ALA A N 1
ATOM 639 C CA . ALA A 1 82 ? -6.883 7.618 8.937 1.00 93.94 82 ALA A CA 1
ATOM 640 C C . ALA A 1 82 ? -7.770 6.686 9.788 1.00 93.94 82 ALA A C 1
ATOM 642 O O . ALA A 1 82 ? -8.885 7.060 10.148 1.00 93.94 82 ALA A O 1
ATOM 643 N N . TYR A 1 83 ? -7.283 5.491 10.146 1.00 93.69 83 TYR A N 1
ATOM 644 C CA . TYR A 1 83 ? -8.051 4.471 10.860 1.00 93.69 83 TYR A CA 1
ATOM 645 C C . TYR A 1 83 ? -7.524 4.297 12.293 1.00 93.69 83 TYR A C 1
ATOM 647 O O . TYR A 1 83 ? -6.464 3.693 12.499 1.00 93.69 83 TYR A O 1
ATOM 655 N N . PRO A 1 84 ? -8.259 4.758 13.325 1.00 93.12 84 PRO A N 1
ATOM 656 C CA . PRO A 1 84 ? -7.799 4.686 14.713 1.00 93.12 84 PRO A CA 1
ATOM 657 C C . PRO A 1 84 ? -7.482 3.263 15.198 1.00 93.12 84 PRO A C 1
ATOM 659 O O . PRO A 1 84 ? -6.535 3.068 15.963 1.00 93.12 84 PRO A O 1
ATOM 662 N N . SER A 1 85 ? -8.235 2.264 14.726 1.00 93.75 85 SER A N 1
ATOM 663 C CA . SER A 1 85 ? -8.023 0.841 15.032 1.00 93.75 85 SER A CA 1
ATOM 664 C C . SER A 1 85 ? -6.682 0.309 14.514 1.00 93.75 85 SER A C 1
ATOM 666 O O . SER A 1 85 ? -6.115 -0.616 15.100 1.00 93.75 85 SER A O 1
ATOM 668 N N . LEU A 1 86 ? -6.125 0.925 13.466 1.00 94.00 86 LEU A N 1
ATOM 669 C CA . LEU A 1 86 ? -4.895 0.491 12.802 1.00 94.00 86 LEU A CA 1
ATOM 670 C C . LEU A 1 86 ? -3.640 1.177 13.344 1.00 94.00 86 LEU A C 1
ATOM 672 O O . LEU A 1 86 ? -2.533 0.826 12.937 1.00 94.00 86 LEU A O 1
ATOM 676 N N . LYS A 1 87 ? -3.770 2.101 14.305 1.00 93.56 87 LYS A N 1
ATOM 677 C CA . LYS A 1 87 ? -2.652 2.898 14.836 1.00 93.56 87 LYS A CA 1
ATOM 678 C C . LYS A 1 87 ? -1.448 2.053 15.262 1.00 93.56 87 LYS A C 1
ATOM 680 O O . LYS A 1 87 ? -0.317 2.386 14.926 1.00 93.56 87 LYS A O 1
ATOM 685 N N . GLN A 1 88 ? -1.674 0.955 15.988 1.00 93.06 88 GLN A N 1
ATOM 686 C CA . GLN A 1 88 ? -0.578 0.096 16.455 1.00 93.06 88 GLN A CA 1
ATOM 687 C C . GLN A 1 88 ? 0.140 -0.607 15.294 1.00 93.06 88 GLN A C 1
ATOM 689 O O . GLN A 1 88 ? 1.361 -0.736 15.323 1.00 93.06 88 GLN A O 1
ATOM 694 N N . LEU A 1 89 ? -0.608 -1.054 14.282 1.00 92.88 89 LEU A N 1
ATOM 695 C CA . LEU A 1 89 ? -0.031 -1.653 13.081 1.00 92.88 89 LEU A CA 1
ATOM 696 C C . LEU A 1 89 ? 0.751 -0.606 12.284 1.00 92.88 89 LEU A C 1
ATOM 698 O O . LEU A 1 89 ? 1.861 -0.888 11.852 1.00 92.88 89 LEU A O 1
ATOM 702 N N . ASN A 1 90 ? 0.205 0.601 12.137 1.00 93.31 90 ASN A N 1
ATOM 703 C CA . ASN A 1 90 ? 0.862 1.671 11.400 1.00 93.31 90 ASN A CA 1
ATOM 704 C C . ASN A 1 90 ? 2.206 2.060 12.035 1.00 93.31 90 ASN A C 1
ATOM 706 O O . ASN A 1 90 ? 3.211 2.149 11.342 1.00 93.31 90 ASN A O 1
ATOM 710 N N . LEU A 1 91 ? 2.253 2.190 13.367 1.00 92.25 91 LEU A N 1
ATOM 711 C CA . LEU A 1 91 ? 3.502 2.434 14.101 1.00 92.25 91 LEU A CA 1
ATOM 712 C C . LEU A 1 91 ? 4.517 1.296 13.933 1.00 92.25 91 LEU A C 1
ATOM 714 O O . LEU A 1 91 ? 5.713 1.553 13.846 1.00 92.25 91 LEU A O 1
ATOM 718 N N . TYR A 1 92 ? 4.050 0.047 13.879 1.00 91.56 92 TYR A N 1
ATOM 719 C CA . TYR A 1 92 ? 4.923 -1.090 13.599 1.00 91.56 92 TYR A CA 1
ATOM 720 C C . TYR A 1 92 ? 5.500 -1.025 12.178 1.00 91.56 92 TYR A C 1
ATOM 722 O O . T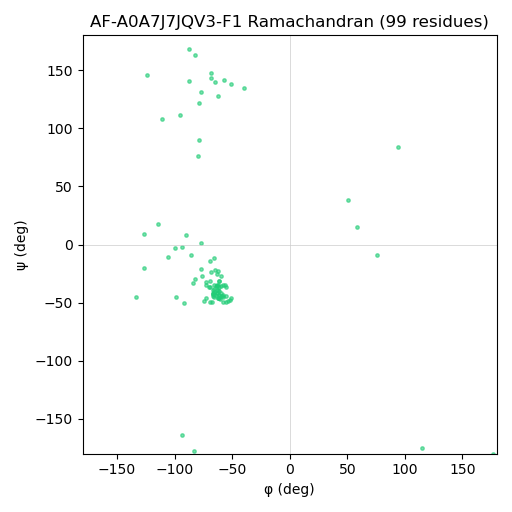YR A 1 92 ? 6.699 -1.214 12.012 1.00 91.56 92 TYR A O 1
ATOM 730 N N . ILE A 1 93 ? 4.675 -0.724 11.169 1.00 90.25 93 ILE A N 1
ATOM 731 C CA . ILE A 1 93 ? 5.123 -0.593 9.773 1.00 90.25 93 ILE A CA 1
ATOM 732 C C . ILE A 1 93 ? 6.124 0.557 9.640 1.00 90.25 93 ILE A C 1
ATOM 734 O O . ILE A 1 93 ? 7.183 0.352 9.061 1.00 90.25 93 ILE A O 1
ATOM 738 N N . LEU A 1 94 ? 5.832 1.723 10.226 1.00 90.12 94 LEU A N 1
ATOM 739 C CA . LEU A 1 94 ? 6.763 2.854 10.268 1.00 90.12 94 LEU A CA 1
ATOM 740 C C . LEU A 1 94 ? 8.101 2.444 10.888 1.00 90.12 94 LEU A C 1
ATOM 742 O O . LEU A 1 94 ? 9.133 2.612 10.257 1.00 90.12 94 LEU A O 1
ATOM 746 N N . GLY A 1 95 ? 8.083 1.780 12.047 1.00 89.81 95 GLY A N 1
ATOM 747 C CA . GLY A 1 95 ? 9.308 1.297 12.686 1.00 89.81 95 GLY A CA 1
ATOM 748 C C . GLY A 1 95 ? 10.093 0.261 11.871 1.00 89.81 95 GLY A C 1
ATOM 749 O O . GLY A 1 95 ? 11.290 0.123 12.088 1.00 89.81 95 GLY A O 1
ATOM 750 N N . VAL A 1 96 ? 9.453 -0.462 10.945 1.00 86.81 96 VAL A N 1
ATOM 751 C CA . VAL A 1 96 ? 10.123 -1.374 9.999 1.00 86.81 96 VAL A CA 1
ATOM 752 C C . VAL A 1 96 ? 10.659 -0.624 8.773 1.00 86.81 96 VAL A C 1
ATOM 754 O O . VAL A 1 96 ? 11.691 -1.011 8.230 1.00 86.81 96 VAL A O 1
ATOM 757 N N . CYS A 1 97 ? 9.983 0.438 8.336 1.00 76.75 97 CYS A N 1
ATOM 758 C CA . CYS A 1 97 ? 10.376 1.251 7.184 1.00 76.75 97 CYS A CA 1
ATOM 759 C C . CYS A 1 97 ? 11.446 2.306 7.518 1.00 76.75 97 CYS A C 1
ATOM 761 O O . CYS A 1 97 ? 12.261 2.609 6.654 1.00 76.75 97 CYS A O 1
ATOM 763 N N . ASP A 1 98 ? 11.489 2.810 8.755 1.00 71.81 98 ASP A N 1
ATOM 764 C CA . ASP A 1 98 ? 12.477 3.791 9.240 1.00 71.81 98 ASP A CA 1
ATOM 765 C C . ASP A 1 98 ? 13.851 3.160 9.555 1.00 71.81 98 ASP A C 1
ATOM 767 O O . ASP A 1 98 ? 14.786 3.841 9.982 1.00 71.81 98 ASP A O 1
ATOM 771 N N . VAL A 1 99 ? 14.015 1.848 9.348 1.00 54.22 99 VAL A N 1
ATOM 772 C CA . VAL A 1 99 ? 15.298 1.162 9.537 1.00 54.22 99 VAL A CA 1
ATOM 773 C C . VAL A 1 99 ? 16.187 1.426 8.314 1.00 54.22 99 VAL A C 1
ATOM 775 O O . VAL A 1 99 ? 16.209 0.638 7.369 1.00 54.22 99 VAL A O 1
ATOM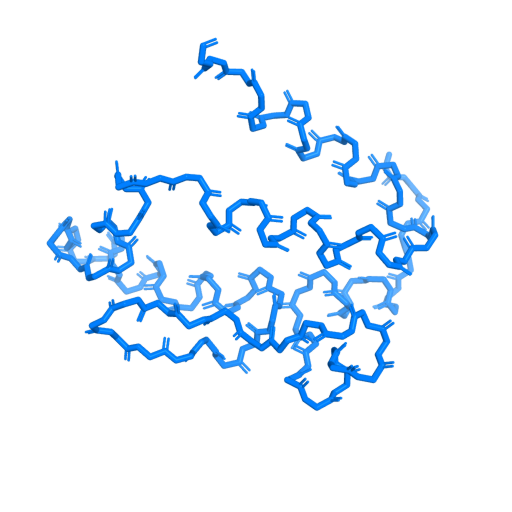 778 N N . ASN A 1 100 ? 16.962 2.512 8.397 1.00 42.22 100 ASN A N 1
ATOM 779 C CA . ASN A 1 100 ? 18.018 2.989 7.484 1.00 42.22 100 ASN A CA 1
ATOM 780 C C . ASN A 1 100 ? 17.588 4.015 6.416 1.00 42.22 100 ASN A C 1
ATOM 782 O O . ASN A 1 100 ? 17.421 3.682 5.241 1.00 42.22 100 ASN A O 1
ATOM 786 N N . LEU A 1 101 ? 17.572 5.285 6.831 1.00 44.75 101 LEU A N 1
ATOM 787 C CA . LEU A 1 101 ? 18.180 6.396 6.089 1.00 44.75 101 LEU A CA 1
ATOM 788 C C . LEU A 1 101 ? 19.212 7.077 6.994 1.00 44.75 101 LEU A C 1
ATOM 790 O O . LEU A 1 101 ? 18.887 7.285 8.184 1.00 44.75 101 LEU A O 1
#

Organism: Bugula neritina (NCBI:txid10212)

Sequence (101 aa):
MSKLTLSDLNVILYHCDAEERVISGFGSYNVPDYGPLVYTGLQGIFSVMSRIRSSNDLGHPLCQNIRAGNWLFEYTTSRLAAYPSLKQLNLYILGVCDVNL

Foldseek 3Di:
DPQQDPVNVCLQAFAAQVRLCVQLVGGFDQQPPPGGFRGNHPNSVVVVVVVCVVVVPCVDSNNVSVVVDCVNLVSSLSSLVSPPSCVVVSVVSCVVVVPDD

pLDDT: mean 91.5, std 10.02, range [42.22, 97.81]

Solvent-accessible surface area (backbone atoms only — not comparable to full-atom values): 5818 Å² total; per-residue (Å²): 140,91,79,80,47,75,69,52,48,40,55,53,30,50,35,42,39,72,62,36,34,75,73,57,67,43,59,35,58,66,39,66,96,74,46,63,37,83,17,53,15,54,48,25,55,48,63,54,46,54,54,34,64,75,69,65,46,71,80,40,43,65,49,48,48,58,73,74,43,63,61,71,58,53,49,51,44,56,53,40,62,65,37,78,90,38,45,71,58,38,54,51,51,48,64,62,68,67,70,80,129

Radius of gyration: 13.82 Å; Cα contacts (8 Å, |Δi|>4): 101; chains: 1; bounding box: 32×27×35 Å

Nearest PDB structures (foldseek):
  7ekx-assembly2_B  TM=9.532E-01  e=4.444E-06  Nakaseomyces glabratus CBS 138
  5d06-assembly2_B  TM=9.507E-01  e=5.652E-06  Nakaseomyces glabratus CBS 138
  7ekw-assembly1_A  TM=9.523E-01  e=8.107E-06  Nakaseomyces glabratus CBS 138
  7ejt-assembly2_B  TM=9.522E-01  e=8.107E-06  Nakaseomyces glabratus CBS 138
  7eku-assembly1_A  TM=9.507E-01  e=2.698E-05  Nakaseomyces glabratus CBS 138

Mean predicted aligned error: 3.98 Å